Protein AF-A0A2V2UEG5-F1 (afdb_monomer)

Structure (mmCIF, N/CA/C/O backbone):
data_AF-A0A2V2UEG5-F1
#
_entry.id   AF-A0A2V2UEG5-F1
#
loop_
_atom_site.group_PDB
_atom_site.id
_atom_site.type_symbol
_atom_site.label_atom_id
_atom_site.label_alt_id
_atom_site.label_comp_id
_atom_site.label_asym_id
_atom_site.label_entity_id
_atom_site.label_seq_id
_atom_site.pdbx_PDB_ins_code
_atom_site.Cartn_x
_atom_site.Cartn_y
_atom_site.Cartn_z
_atom_site.occupancy
_atom_site.B_iso_or_equiv
_atom_site.auth_seq_id
_atom_site.aut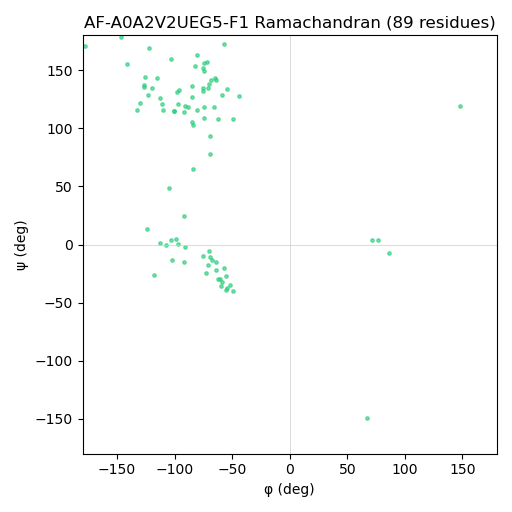h_comp_id
_atom_site.auth_asym_id
_atom_site.auth_atom_id
_atom_site.pdbx_PDB_model_num
ATOM 1 N N . MET A 1 1 ? -5.766 3.277 49.080 1.00 44.78 1 MET A N 1
ATOM 2 C CA . MET A 1 1 ? -6.174 3.385 47.664 1.00 44.78 1 MET A CA 1
ATOM 3 C C . MET A 1 1 ? -4.904 3.480 46.840 1.00 44.78 1 MET A C 1
ATOM 5 O O . MET A 1 1 ? -4.160 4.433 47.028 1.00 44.78 1 MET A O 1
ATOM 9 N N . GLY A 1 2 ? -4.582 2.439 46.071 1.00 54.31 2 GLY A N 1
ATOM 10 C CA . GLY A 1 2 ? -3.372 2.404 45.247 1.00 54.31 2 GLY A CA 1
ATOM 11 C C . GLY A 1 2 ? -3.507 3.357 44.064 1.00 54.31 2 GLY A C 1
ATOM 12 O O . GLY A 1 2 ? -4.562 3.416 43.442 1.00 54.31 2 GLY A O 1
ATOM 13 N N . THR A 1 3 ? -2.466 4.135 43.794 1.00 61.53 3 THR A N 1
ATOM 14 C CA . THR A 1 3 ? -2.369 4.968 42.599 1.00 61.53 3 THR A CA 1
ATOM 15 C C . THR A 1 3 ? -2.079 4.067 41.401 1.00 61.53 3 THR A C 1
ATOM 17 O O . THR A 1 3 ? -0.981 3.523 41.291 1.00 61.53 3 THR A O 1
ATOM 20 N N . ASP A 1 4 ? -3.058 3.882 40.514 1.00 63.50 4 ASP A N 1
ATOM 21 C CA . ASP A 1 4 ? -2.826 3.226 39.226 1.00 63.50 4 ASP A CA 1
ATOM 22 C C . ASP A 1 4 ? -1.832 4.066 38.415 1.00 63.50 4 ASP A C 1
ATOM 24 O O . ASP A 1 4 ? -2.134 5.170 37.957 1.00 63.50 4 ASP A O 1
ATOM 28 N N . LYS A 1 5 ? -0.603 3.561 38.275 1.00 73.00 5 LYS A N 1
ATOM 29 C CA . LYS A 1 5 ? 0.474 4.194 37.503 1.00 73.00 5 LYS A CA 1
ATOM 30 C C . LYS A 1 5 ? 0.345 3.819 36.029 1.00 73.00 5 LYS A C 1
ATOM 32 O O . LYS A 1 5 ? 1.196 3.117 35.489 1.00 73.00 5 LYS A O 1
ATOM 37 N N . VAL A 1 6 ? -0.729 4.256 35.384 1.00 83.19 6 VAL A N 1
ATOM 38 C CA . VAL A 1 6 ? -0.914 4.042 33.944 1.00 83.19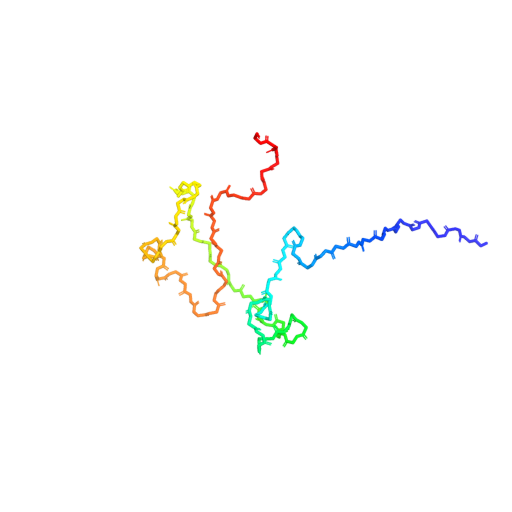 6 VAL A CA 1
ATOM 39 C C . VAL A 1 6 ? -0.449 5.263 33.156 1.00 83.19 6 VAL A C 1
ATOM 41 O O . VAL A 1 6 ? -0.772 6.400 33.492 1.00 83.19 6 VAL A O 1
ATOM 44 N N . ASN A 1 7 ? 0.338 5.023 32.107 1.00 87.31 7 ASN A N 1
ATOM 45 C CA . ASN A 1 7 ? 0.732 6.042 31.139 1.00 87.31 7 ASN A CA 1
ATOM 46 C C . ASN A 1 7 ? -0.285 6.028 29.991 1.00 87.31 7 ASN A C 1
ATOM 48 O O . ASN A 1 7 ? -0.398 5.032 29.279 1.00 87.31 7 ASN A O 1
ATOM 52 N N . ILE A 1 8 ? -1.046 7.112 29.850 1.00 92.19 8 ILE A N 1
ATOM 53 C CA . ILE A 1 8 ? -2.104 7.259 28.848 1.00 92.19 8 ILE A CA 1
ATOM 54 C C . ILE A 1 8 ? -1.855 8.550 28.074 1.00 92.19 8 ILE A C 1
ATOM 56 O O . ILE A 1 8 ? -1.548 9.587 28.657 1.00 92.19 8 ILE A O 1
ATOM 60 N N . SER A 1 9 ? -2.019 8.490 26.754 1.00 92.31 9 SER A N 1
ATOM 61 C CA . SER A 1 9 ? -1.947 9.646 25.857 1.00 92.31 9 SER A CA 1
ATOM 62 C C . SER A 1 9 ? -3.214 9.741 25.013 1.00 92.31 9 SER A C 1
ATOM 64 O O . SER A 1 9 ? -3.770 8.724 24.602 1.00 92.31 9 SER A O 1
ATOM 66 N N . GLN A 1 10 ? -3.660 10.965 24.732 1.00 96.00 10 GLN A N 1
ATOM 67 C CA . GLN A 1 10 ? -4.737 11.228 23.780 1.00 96.00 10 GLN A CA 1
ATOM 68 C C . GLN A 1 10 ? -4.139 11.628 22.432 1.00 96.00 10 GLN A C 1
ATOM 70 O O . GLN A 1 10 ? -3.305 12.528 22.363 1.00 96.00 10 GLN A O 1
ATOM 75 N N . LEU A 1 11 ? -4.615 11.000 21.359 1.00 95.62 11 LEU A N 1
ATOM 76 C CA . LEU A 1 11 ? -4.233 11.328 19.988 1.00 95.62 11 LEU A CA 1
ATOM 77 C C . LEU A 1 11 ? -5.448 11.854 19.217 1.00 95.62 11 LEU A C 1
ATOM 79 O O . LEU A 1 11 ? -6.569 11.380 19.400 1.00 95.62 11 LEU A O 1
ATOM 83 N N . ARG A 1 12 ? -5.217 12.839 18.346 1.00 96.50 12 ARG A N 1
ATOM 84 C CA . ARG A 1 12 ? -6.187 13.350 17.367 1.00 96.50 12 ARG A CA 1
ATOM 85 C C . ARG A 1 12 ? -5.481 13.455 16.024 1.00 96.50 12 ARG A C 1
ATOM 87 O O . ARG A 1 12 ? -4.534 14.223 15.911 1.00 96.50 12 ARG A O 1
ATOM 94 N N . LEU A 1 13 ? -5.916 12.674 15.042 1.00 96.62 13 LEU A N 1
ATOM 95 C CA . LEU A 1 13 ? -5.265 12.544 13.737 1.00 96.62 13 LEU A CA 1
ATOM 96 C C . LEU A 1 13 ? -6.333 12.442 12.640 1.00 96.62 13 LEU A C 1
ATOM 98 O O . LEU A 1 13 ? -7.463 12.032 12.910 1.00 96.62 13 LEU A O 1
ATOM 102 N N . GLY A 1 14 ? -5.973 12.812 11.411 1.00 95.44 14 GLY A N 1
ATOM 103 C CA . GLY A 1 14 ? -6.794 12.537 10.229 1.00 95.44 14 GLY A CA 1
ATOM 104 C C . GLY A 1 14 ? -6.607 11.099 9.736 1.00 95.44 14 GLY A C 1
ATOM 105 O O . GLY A 1 14 ? -5.609 10.460 10.067 1.00 95.44 14 GLY A O 1
ATOM 106 N N . SER A 1 15 ? -7.529 10.603 8.904 1.00 93.81 15 SER A N 1
ATOM 107 C CA . SER A 1 15 ? -7.480 9.232 8.359 1.00 93.81 15 SER A CA 1
ATOM 108 C C . SER A 1 15 ? -6.274 8.955 7.454 1.00 93.81 15 SER A C 1
ATOM 110 O O . SER A 1 15 ? -5.876 7.804 7.331 1.00 93.81 15 SER A O 1
ATOM 112 N N . HIS A 1 16 ? -5.665 9.996 6.879 1.00 95.00 16 HIS A N 1
ATOM 113 C CA . HIS A 1 16 ? -4.496 9.911 5.993 1.00 95.00 16 HIS A CA 1
ATOM 114 C C . HIS A 1 16 ? -3.213 10.354 6.707 1.00 95.00 16 HIS A C 1
ATOM 116 O O . HIS A 1 16 ? -2.482 11.220 6.230 1.00 95.00 16 HIS A O 1
ATOM 122 N N . THR A 1 17 ? -2.972 9.824 7.909 1.00 95.00 17 THR A N 1
ATOM 123 C CA . THR A 1 17 ? -1.775 10.150 8.698 1.00 95.00 17 THR A CA 1
ATOM 124 C C . THR A 1 17 ? -0.844 8.944 8.775 1.00 95.00 17 THR A C 1
ATOM 126 O O . THR A 1 17 ? -1.230 7.910 9.310 1.00 95.00 17 THR A O 1
AT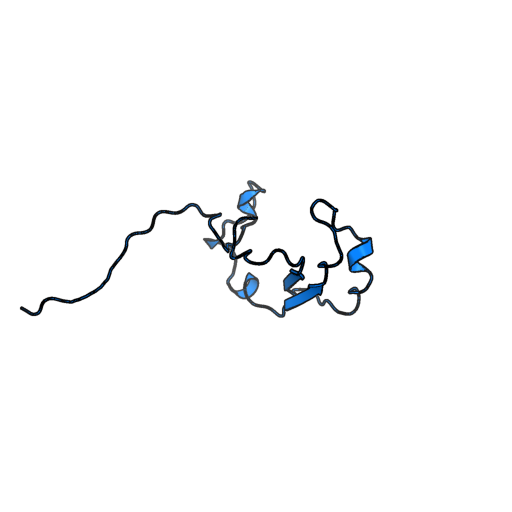OM 129 N N . GLY A 1 18 ? 0.399 9.093 8.305 1.00 92.62 18 GLY A N 1
ATOM 13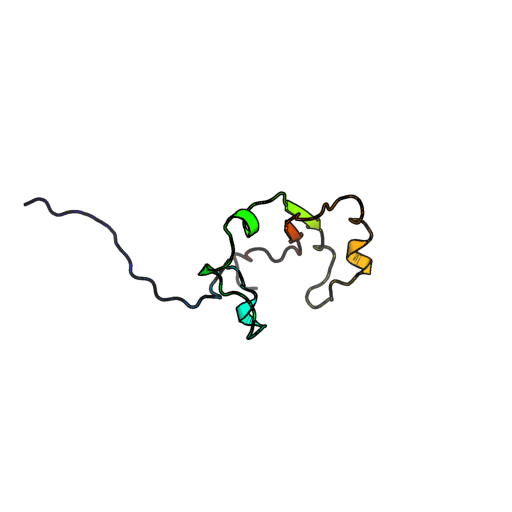0 C CA . GLY A 1 18 ? 1.408 8.027 8.342 1.00 92.62 18 GLY A CA 1
ATOM 131 C C . GLY A 1 18 ? 1.057 6.843 7.434 1.00 92.62 18 GLY A C 1
ATOM 132 O O . GLY A 1 18 ? 0.419 7.021 6.397 1.00 92.62 18 GLY A O 1
ATOM 133 N N . THR A 1 19 ? 1.473 5.634 7.816 1.00 93.19 19 THR A N 1
ATOM 134 C CA . THR A 1 19 ? 1.015 4.396 7.166 1.00 93.19 19 THR A CA 1
ATOM 135 C C . THR A 1 19 ? -0.479 4.221 7.422 1.00 93.19 19 THR A C 1
ATOM 137 O O . THR A 1 19 ? -0.898 4.104 8.572 1.00 93.19 19 THR A O 1
ATOM 140 N N . HIS A 1 20 ? -1.280 4.211 6.360 1.00 94.75 20 HIS A N 1
ATOM 141 C CA . HIS A 1 20 ? -2.739 4.188 6.437 1.00 94.75 20 HIS A CA 1
ATOM 142 C C . HIS A 1 20 ? -3.343 3.387 5.277 1.00 94.75 20 HIS A C 1
ATOM 144 O O . HIS A 1 20 ? -2.622 2.860 4.431 1.00 94.75 20 HIS A O 1
ATOM 150 N N . VAL A 1 21 ? -4.673 3.284 5.263 1.00 95.06 21 VAL A N 1
ATOM 151 C CA . VAL A 1 21 ? -5.448 2.598 4.225 1.00 95.06 21 VAL A CA 1
ATOM 152 C C . VAL A 1 21 ? -6.501 3.551 3.679 1.00 95.06 21 VAL A C 1
ATOM 154 O O . VAL A 1 21 ? -7.228 4.180 4.451 1.00 95.06 21 VAL A O 1
ATOM 157 N N . ASP A 1 22 ? -6.636 3.578 2.357 1.00 95.56 22 ASP A N 1
ATOM 158 C CA . ASP A 1 22 ? -7.680 4.325 1.666 1.00 95.56 22 ASP A CA 1
ATOM 159 C C . ASP A 1 22 ? -8.852 3.411 1.313 1.00 95.56 22 ASP A C 1
ATOM 161 O O . ASP A 1 22 ? -8.714 2.421 0.596 1.00 95.56 22 ASP A O 1
ATOM 165 N N . ALA A 1 23 ? -10.039 3.751 1.813 1.00 95.56 23 ALA A N 1
ATOM 166 C CA . ALA A 1 23 ? -11.272 3.075 1.422 1.00 95.56 23 ALA A CA 1
ATOM 167 C C . ALA A 1 23 ? -11.808 3.644 0.094 1.00 95.56 23 ALA A C 1
ATOM 169 O O . ALA A 1 23 ? -11.620 4.835 -0.164 1.00 95.56 23 ALA A O 1
ATOM 170 N N . PRO A 1 24 ? -12.576 2.877 -0.706 1.00 95.69 24 PRO A N 1
ATOM 171 C CA . PRO A 1 24 ? -13.152 3.360 -1.965 1.00 95.69 24 PRO A CA 1
ATOM 172 C C . PRO A 1 24 ? -13.929 4.674 -1.831 1.00 95.69 24 PRO A C 1
ATOM 174 O O . PRO A 1 24 ? -13.861 5.530 -2.715 1.00 95.69 24 PRO A O 1
ATOM 177 N N . LYS A 1 25 ? -14.617 4.872 -0.697 1.00 95.75 25 LYS A N 1
ATOM 178 C CA . LYS A 1 25 ? -15.343 6.114 -0.395 1.00 95.75 25 LYS A CA 1
ATOM 179 C C . LYS A 1 25 ? -14.475 7.379 -0.419 1.00 95.75 25 LYS A C 1
ATOM 181 O O . LYS A 1 25 ? -15.018 8.471 -0.551 1.00 95.75 25 LYS A O 1
ATOM 186 N N . HIS A 1 26 ? -13.154 7.250 -0.289 1.00 93.19 26 HIS A N 1
ATOM 187 C CA . HIS A 1 26 ? -12.226 8.377 -0.348 1.00 93.19 26 HIS A CA 1
ATOM 188 C C . HIS A 1 26 ? -12.298 9.120 -1.695 1.00 93.19 26 HIS A C 1
ATOM 190 O O . HIS A 1 26 ? -12.253 10.347 -1.712 1.00 93.19 26 HIS A O 1
ATOM 196 N N . PHE A 1 27 ? -12.511 8.393 -2.799 1.00 93.69 27 PHE A N 1
ATOM 197 C CA . PHE A 1 27 ? -12.595 8.967 -4.150 1.00 93.69 27 PHE A CA 1
ATOM 198 C C . PHE A 1 27 ? -13.950 8.750 -4.832 1.00 93.69 27 PHE A C 1
ATOM 200 O O . PHE A 1 27 ? -14.343 9.530 -5.697 1.00 93.69 27 PHE A O 1
ATOM 207 N N . CYS A 1 28 ? -14.681 7.699 -4.457 1.00 94.19 28 CYS A N 1
ATOM 208 C CA . CYS A 1 28 ? -15.954 7.335 -5.065 1.00 94.19 28 CYS A CA 1
ATOM 209 C C . CYS A 1 28 ? -17.102 7.585 -4.084 1.00 94.19 28 CYS A C 1
ATOM 211 O O . CYS A 1 28 ? -17.202 6.917 -3.059 1.00 94.19 28 CYS A O 1
ATOM 213 N N . SER A 1 29 ? -18.016 8.505 -4.401 1.00 92.06 29 SER A N 1
ATOM 214 C CA . SER A 1 29 ? -19.122 8.870 -3.499 1.00 92.06 29 SER A CA 1
ATOM 215 C C . SER A 1 29 ? -20.052 7.700 -3.151 1.00 92.06 29 SER A C 1
ATOM 217 O O . SER A 1 29 ? -20.607 7.666 -2.051 1.00 92.06 29 SER A O 1
ATOM 219 N N . VAL A 1 30 ? -20.189 6.732 -4.062 1.00 95.88 30 VAL A N 1
ATOM 220 C CA . VAL A 1 30 ? -20.959 5.490 -3.869 1.00 95.88 30 VAL A CA 1
ATOM 221 C C . VAL A 1 30 ? -20.119 4.334 -3.314 1.00 95.88 30 VAL A C 1
ATOM 223 O O . VAL A 1 30 ? -20.653 3.256 -3.074 1.00 95.88 30 VAL A O 1
ATOM 226 N N . GLY A 1 31 ? -18.817 4.543 -3.110 1.00 94.88 31 GLY A N 1
ATOM 227 C CA . GLY A 1 31 ? -17.899 3.534 -2.597 1.00 94.88 31 GLY A CA 1
ATOM 228 C C . GLY A 1 31 ? -18.104 3.232 -1.113 1.00 94.88 31 GLY A C 1
ATOM 229 O O . GLY A 1 31 ? -18.603 4.054 -0.334 1.00 94.88 31 GLY A O 1
ATOM 230 N N . ASP A 1 32 ? -17.666 2.044 -0.704 1.00 97.12 32 ASP A N 1
ATOM 231 C CA . ASP A 1 32 ? -17.726 1.630 0.692 1.00 97.12 32 ASP A CA 1
ATOM 232 C C . ASP A 1 32 ? -16.736 2.405 1.567 1.00 97.12 32 ASP A C 1
ATOM 234 O O . ASP A 1 32 ? -15.589 2.670 1.202 1.00 97.12 32 ASP A O 1
ATOM 238 N N . SER A 1 33 ? -17.201 2.793 2.755 1.00 96.25 33 SER A N 1
ATOM 239 C CA . SER A 1 33 ? -16.340 3.285 3.833 1.00 96.25 33 SER A CA 1
ATOM 240 C C . SER A 1 33 ? -15.577 2.124 4.464 1.00 96.25 33 SER A C 1
ATOM 242 O O . SER A 1 33 ? -16.106 1.018 4.496 1.00 96.25 33 SER A O 1
ATOM 244 N N . VAL A 1 34 ? -14.428 2.389 5.093 1.00 95.88 34 VAL A N 1
ATOM 245 C CA . VAL A 1 34 ? -13.585 1.349 5.717 1.00 95.88 34 VAL A CA 1
ATOM 246 C C . VAL A 1 34 ? -14.357 0.387 6.634 1.00 95.88 34 VAL A C 1
ATOM 248 O O . VAL A 1 34 ? -14.163 -0.816 6.549 1.00 95.88 34 VAL A O 1
ATOM 251 N N . GLY A 1 35 ? -15.314 0.882 7.430 1.00 95.88 35 GLY A N 1
ATOM 252 C CA . GLY A 1 35 ? -16.119 0.048 8.335 1.00 95.88 35 GLY A CA 1
ATOM 253 C C . GLY A 1 35 ? -17.134 -0.885 7.657 1.00 95.88 35 GLY A C 1
ATOM 254 O O . GLY A 1 35 ? -17.782 -1.661 8.348 1.00 95.88 35 GLY A O 1
ATOM 255 N N . LYS A 1 36 ? -17.305 -0.794 6.332 1.00 96.88 36 LYS A N 1
ATOM 256 C CA . LYS A 1 36 ? -18.145 -1.698 5.527 1.00 96.88 36 LYS A CA 1
ATOM 257 C C . LYS A 1 36 ? -17.331 -2.743 4.761 1.00 96.88 36 LYS A C 1
ATOM 259 O O . LYS A 1 36 ? -17.913 -3.689 4.242 1.00 96.88 36 LYS A O 1
ATOM 264 N N . ILE A 1 37 ? -16.015 -2.563 4.671 1.00 96.00 37 ILE A N 1
ATOM 265 C CA . ILE A 1 37 ? -15.121 -3.492 3.981 1.00 96.00 37 ILE A CA 1
ATOM 266 C C . ILE A 1 37 ? -14.939 -4.723 4.871 1.00 96.00 37 ILE A C 1
ATOM 268 O O . ILE A 1 37 ? -14.739 -4.595 6.081 1.00 96.00 37 ILE A O 1
ATOM 272 N N . THR A 1 38 ? -15.023 -5.917 4.288 1.00 95.56 38 THR A N 1
ATOM 273 C CA . THR A 1 38 ? -14.859 -7.157 5.052 1.00 95.56 38 THR A CA 1
ATOM 274 C C . THR A 1 38 ? -13.386 -7.378 5.401 1.00 95.56 38 THR A C 1
ATOM 276 O O . THR A 1 38 ? -12.489 -6.968 4.659 1.00 95.56 38 THR A O 1
ATOM 279 N N . GLN A 1 39 ? -13.116 -8.025 6.535 1.00 93.38 39 GLN A N 1
ATOM 280 C CA . GLN A 1 39 ? -11.752 -8.186 7.055 1.00 93.38 39 GLN A CA 1
ATOM 281 C C . GLN A 1 39 ? -10.852 -8.984 6.103 1.00 93.38 39 GLN A C 1
ATOM 283 O O . GLN A 1 39 ? -9.658 -8.713 6.013 1.00 93.38 39 GLN A O 1
ATOM 288 N N . GLU A 1 40 ? -11.435 -9.900 5.329 1.00 93.62 40 GLU A N 1
ATOM 289 C CA . GLU A 1 40 ? -10.745 -10.720 4.328 1.00 93.62 40 GLU A CA 1
ATOM 290 C C . GLU A 1 40 ? -10.161 -9.885 3.181 1.00 93.62 40 GLU A C 1
ATOM 292 O O . GLU A 1 40 ? -9.341 -10.381 2.417 1.00 93.62 40 GLU A O 1
ATOM 297 N N . THR A 1 41 ? -10.572 -8.622 3.037 1.00 92.81 41 THR A N 1
ATOM 298 C CA . THR A 1 41 ? -9.981 -7.692 2.063 1.00 92.81 41 THR A CA 1
ATOM 299 C C . THR A 1 41 ? -8.588 -7.229 2.496 1.00 92.81 41 THR A C 1
ATOM 301 O O . THR A 1 41 ? -7.778 -6.852 1.656 1.00 92.81 41 THR A O 1
ATOM 304 N N . PHE A 1 42 ? -8.289 -7.261 3.798 1.00 92.56 42 PHE A N 1
ATOM 305 C CA . PHE A 1 42 ? -7.023 -6.783 4.363 1.00 92.56 42 PHE A CA 1
ATOM 306 C C . PHE A 1 42 ? -6.012 -7.905 4.629 1.00 92.56 42 PHE A C 1
ATOM 308 O O . PHE A 1 42 ? -4.963 -7.654 5.219 1.00 92.56 42 PHE A O 1
ATOM 315 N N . ILE A 1 43 ? -6.331 -9.140 4.237 1.00 94.75 43 ILE A N 1
ATOM 316 C CA . ILE A 1 43 ? -5.518 -10.326 4.507 1.00 94.75 43 ILE A CA 1
ATOM 317 C C . ILE A 1 43 ? -5.335 -11.087 3.198 1.00 94.75 43 ILE A C 1
ATOM 319 O O . ILE A 1 43 ? -6.310 -11.507 2.578 1.00 94.75 43 ILE A O 1
ATOM 323 N N . GLY A 1 44 ? -4.086 -11.292 2.797 1.00 93.62 44 GLY A N 1
ATOM 324 C CA . GLY A 1 44 ? -3.752 -12.029 1.586 1.00 93.62 44 GLY A CA 1
ATOM 325 C C . GLY A 1 44 ? -2.249 -12.163 1.39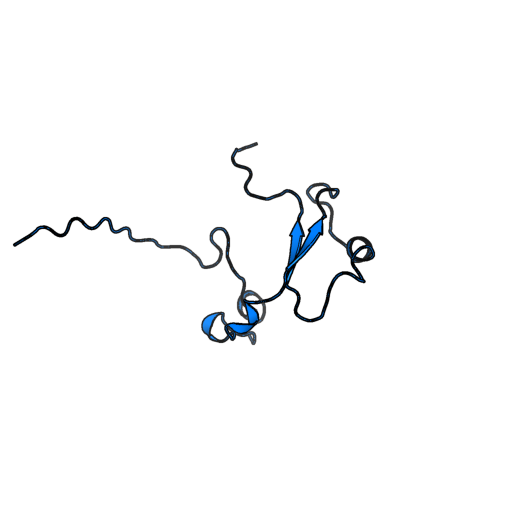5 1.00 93.62 44 GLY A C 1
ATOM 326 O O . GLY A 1 44 ? -1.463 -11.542 2.114 1.00 93.62 44 GLY A O 1
ATOM 327 N N . GLU A 1 45 ? -1.875 -12.979 0.415 1.00 96.62 45 GLU A N 1
ATOM 328 C CA . GLU A 1 45 ? -0.497 -13.074 -0.052 1.00 96.62 45 GLU A CA 1
ATOM 329 C C . GLU A 1 45 ? -0.070 -11.746 -0.671 1.00 96.62 45 GLU A C 1
ATOM 331 O O . GLU A 1 45 ? -0.868 -11.061 -1.315 1.00 96.62 45 GLU A O 1
ATOM 336 N N . ALA A 1 46 ? 1.188 -11.372 -0.457 1.00 95.19 46 ALA A N 1
ATOM 337 C CA . ALA A 1 46 ? 1.735 -10.133 -0.979 1.00 95.19 46 ALA A CA 1
ATOM 338 C C . ALA A 1 46 ? 2.906 -10.410 -1.917 1.00 95.19 46 ALA A C 1
ATOM 340 O O . ALA A 1 46 ? 3.819 -11.166 -1.583 1.00 95.19 46 ALA A O 1
ATOM 341 N N . VAL A 1 47 ? 2.907 -9.737 -3.065 1.00 95.69 47 VAL A N 1
ATOM 342 C CA . VAL A 1 47 ? 3.999 -9.792 -4.038 1.00 95.69 47 VAL A CA 1
ATOM 343 C C . VAL A 1 47 ? 4.671 -8.430 -4.082 1.00 95.69 47 VAL A C 1
ATOM 345 O O . VAL A 1 47 ? 4.021 -7.402 -4.282 1.00 95.69 47 VAL A O 1
ATOM 348 N N . ILE A 1 48 ? 5.987 -8.423 -3.886 1.00 94.88 48 ILE A N 1
ATOM 349 C CA . ILE A 1 48 ? 6.795 -7.209 -3.967 1.00 94.88 48 ILE A CA 1
ATOM 350 C C . ILE A 1 48 ? 7.286 -7.061 -5.400 1.00 94.88 48 ILE A C 1
ATOM 352 O O . ILE A 1 48 ? 8.010 -7.921 -5.901 1.00 94.88 48 ILE A O 1
ATOM 356 N N . LEU A 1 49 ? 6.911 -5.961 -6.045 1.00 95.50 49 LEU A N 1
ATOM 357 C CA . LEU A 1 49 ? 7.441 -5.587 -7.349 1.00 95.50 49 LEU A CA 1
ATOM 358 C C . LEU A 1 49 ? 8.500 -4.513 -7.130 1.00 95.50 49 LEU A C 1
ATOM 360 O O . LEU A 1 49 ? 8.194 -3.422 -6.641 1.00 95.50 49 LEU A O 1
ATOM 364 N N . ASP A 1 50 ? 9.748 -4.837 -7.457 1.00 95.00 50 ASP A N 1
ATOM 365 C CA . ASP A 1 50 ? 10.860 -3.904 -7.332 1.00 95.00 50 ASP A CA 1
ATOM 366 C C . ASP A 1 50 ? 10.797 -2.863 -8.457 1.00 95.00 50 ASP A C 1
ATOM 368 O O . ASP A 1 50 ? 10.849 -3.188 -9.645 1.00 95.00 50 ASP A O 1
ATOM 372 N N . MET A 1 51 ? 10.646 -1.609 -8.048 1.00 95.50 51 MET A N 1
ATOM 373 C CA . MET A 1 51 ? 10.562 -0.399 -8.860 1.00 95.50 51 MET A CA 1
ATOM 374 C C . MET A 1 51 ? 11.637 0.614 -8.437 1.00 95.50 51 MET A C 1
ATOM 376 O O . MET A 1 51 ? 11.567 1.778 -8.824 1.00 95.50 51 MET A O 1
ATOM 380 N N . ALA A 1 52 ? 12.634 0.214 -7.638 1.00 94.06 52 ALA A N 1
ATOM 381 C CA . ALA A 1 52 ? 13.677 1.110 -7.132 1.00 94.06 52 ALA A CA 1
ATOM 382 C C . ALA A 1 52 ? 14.640 1.606 -8.227 1.00 94.06 52 ALA A C 1
ATOM 384 O O . ALA A 1 52 ? 15.411 2.533 -7.998 1.00 94.06 52 ALA A O 1
ATOM 385 N N . TYR A 1 53 ? 14.578 1.021 -9.426 1.00 93.56 53 TYR A N 1
ATOM 386 C CA . TYR A 1 53 ? 15.290 1.498 -10.613 1.00 93.56 53 TYR A CA 1
ATOM 387 C C . TYR A 1 53 ? 14.654 2.746 -11.250 1.00 93.56 53 TYR A C 1
ATOM 389 O O . TYR A 1 53 ? 15.228 3.317 -12.176 1.00 93.56 53 TYR A O 1
ATOM 397 N N . LYS A 1 54 ? 13.452 3.140 -10.811 1.00 94.44 54 LYS A N 1
ATOM 398 C CA . LYS A 1 54 ? 12.736 4.313 -11.317 1.00 94.44 54 LYS A CA 1
ATOM 399 C C . LYS A 1 54 ? 13.202 5.567 -10.584 1.00 94.44 54 LYS A C 1
ATOM 401 O O . LYS A 1 54 ? 13.294 5.585 -9.358 1.00 94.44 54 LYS A O 1
ATOM 406 N N . GLU A 1 55 ? 13.415 6.642 -11.334 1.00 94.19 55 GLU A N 1
ATOM 407 C CA . GLU A 1 55 ? 13.782 7.942 -10.767 1.00 94.19 55 GLU A CA 1
ATOM 408 C C . GLU A 1 55 ? 12.575 8.634 -10.111 1.00 94.19 55 GLU A C 1
ATOM 410 O O . GLU A 1 55 ? 11.426 8.465 -10.532 1.00 94.19 55 GLU A O 1
ATOM 415 N N . THR A 1 56 ? 12.812 9.472 -9.098 1.00 92.38 56 THR A N 1
ATOM 416 C CA . THR A 1 56 ? 11.738 10.256 -8.467 1.00 92.38 56 THR A CA 1
ATOM 417 C C . THR A 1 56 ? 11.044 11.156 -9.497 1.00 92.38 56 THR A C 1
ATOM 419 O O . THR A 1 56 ? 11.684 11.930 -10.206 1.00 92.38 56 THR A O 1
ATOM 422 N N . GLY A 1 57 ? 9.711 11.078 -9.559 1.00 92.69 57 GLY A N 1
ATOM 423 C CA . GLY A 1 57 ? 8.897 11.807 -10.539 1.00 92.69 57 GLY A CA 1
ATOM 424 C C . GLY A 1 57 ? 8.731 11.083 -11.879 1.00 92.69 57 GLY A C 1
ATOM 425 O O . GLY A 1 57 ? 7.922 11.512 -12.701 1.00 92.69 57 GLY A O 1
ATOM 426 N N . GLN A 1 58 ? 9.428 9.964 -12.093 1.00 95.81 58 GLN A N 1
ATOM 427 C CA . GLN A 1 58 ? 9.168 9.078 -13.220 1.00 95.81 58 GLN A CA 1
ATOM 428 C C . GLN A 1 58 ? 7.898 8.256 -12.956 1.00 95.81 58 GLN A C 1
ATOM 430 O O . GLN A 1 58 ? 7.737 7.653 -11.896 1.00 95.81 58 GLN A O 1
ATOM 435 N N . GLY A 1 59 ? 6.993 8.202 -13.934 1.00 95.75 59 GLY A N 1
ATOM 436 C CA . GLY A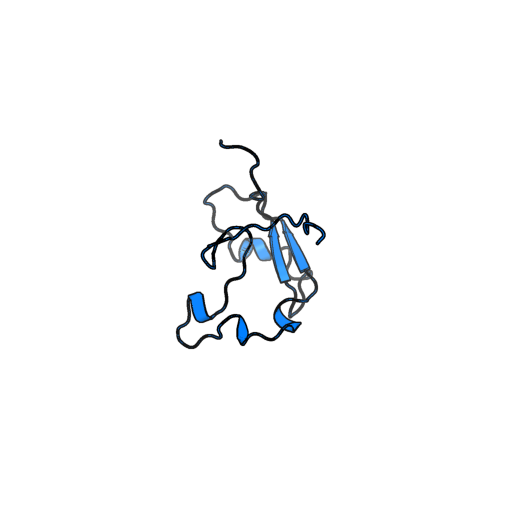 1 59 ? 5.789 7.376 -13.841 1.00 95.75 59 GLY A CA 1
ATOM 437 C C . GLY A 1 59 ? 6.099 5.876 -13.883 1.00 95.75 59 GLY A C 1
ATOM 438 O O . GLY A 1 59 ? 6.957 5.437 -14.655 1.00 95.75 59 GLY A O 1
ATOM 439 N N . ILE A 1 60 ? 5.367 5.101 -13.080 1.00 95.56 60 ILE A N 1
ATOM 440 C CA . ILE A 1 60 ? 5.244 3.645 -13.227 1.00 95.56 60 ILE A CA 1
ATOM 441 C C . ILE A 1 60 ? 4.132 3.387 -14.253 1.00 95.56 60 ILE A C 1
ATOM 443 O O . ILE A 1 60 ? 3.035 3.933 -14.145 1.00 95.56 60 ILE A O 1
ATOM 447 N N . THR A 1 61 ? 4.443 2.598 -15.269 1.00 95.38 61 THR A N 1
ATOM 448 C CA . THR A 1 61 ? 3.641 2.328 -16.467 1.00 95.38 61 THR A CA 1
ATOM 449 C C . THR A 1 61 ? 3.372 0.833 -16.601 1.00 95.38 61 THR A C 1
ATOM 451 O O . THR A 1 61 ? 3.986 0.025 -15.911 1.00 95.38 61 THR A O 1
ATOM 454 N N . ASP A 1 62 ? 2.482 0.447 -17.512 1.00 93.94 62 ASP A N 1
ATOM 455 C CA . ASP A 1 62 ? 2.182 -0.950 -17.843 1.00 93.94 62 ASP A CA 1
ATOM 456 C C . ASP A 1 62 ? 3.436 -1.753 -18.231 1.00 93.94 62 ASP A C 1
ATOM 458 O O . ASP A 1 62 ? 3.594 -2.898 -17.806 1.00 93.94 62 ASP A O 1
ATOM 462 N N . ALA A 1 63 ? 4.378 -1.131 -18.947 1.00 94.25 63 ALA A N 1
ATOM 463 C CA . ALA A 1 63 ? 5.637 -1.765 -19.330 1.00 94.25 63 ALA A CA 1
ATOM 464 C C . ALA A 1 63 ? 6.470 -2.247 -18.126 1.00 94.25 63 ALA A C 1
ATOM 466 O O . ALA A 1 63 ? 7.137 -3.280 -18.220 1.00 94.25 63 ALA A O 1
ATOM 467 N N . ASP A 1 64 ? 6.394 -1.542 -16.992 1.00 93.69 64 ASP A N 1
ATOM 468 C CA . ASP A 1 64 ? 7.131 -1.875 -15.769 1.00 93.69 64 ASP A CA 1
ATOM 469 C C . ASP A 1 64 ? 6.577 -3.159 -15.094 1.00 93.69 64 ASP A C 1
ATOM 471 O O . ASP A 1 64 ? 7.274 -3.796 -14.302 1.00 93.69 64 ASP A O 1
ATOM 475 N N . PHE A 1 65 ? 5.355 -3.595 -15.440 1.00 93.38 65 PHE A N 1
ATOM 476 C CA . PHE A 1 65 ? 4.717 -4.806 -14.900 1.00 93.38 65 PHE A CA 1
ATOM 477 C C . PHE A 1 65 ? 4.976 -6.075 -15.723 1.00 93.38 65 PHE A C 1
ATOM 479 O O . PHE A 1 65 ? 4.762 -7.180 -15.219 1.00 93.38 65 PHE A O 1
ATOM 486 N N . ASN A 1 66 ? 5.455 -5.955 -16.965 1.00 90.69 66 ASN A N 1
ATOM 487 C CA . ASN A 1 66 ? 5.598 -7.093 -17.885 1.00 90.69 66 ASN A CA 1
ATOM 488 C C . ASN A 1 66 ? 6.447 -8.235 -17.300 1.00 90.69 66 ASN A C 1
ATOM 490 O O . ASN A 1 66 ? 6.090 -9.410 -17.432 1.00 90.69 66 ASN A O 1
ATOM 494 N N . SER A 1 67 ? 7.522 -7.887 -16.588 1.00 87.06 67 SER A N 1
ATOM 495 C CA . SER A 1 67 ? 8.446 -8.829 -15.937 1.00 87.06 67 SER A CA 1
ATOM 496 C C . SER A 1 67 ? 7.830 -9.612 -14.771 1.00 87.06 67 SER A C 1
ATOM 498 O O . SER A 1 67 ? 8.411 -10.598 -14.326 1.00 87.06 67 SER A O 1
ATOM 500 N N . TYR A 1 68 ? 6.659 -9.197 -14.285 1.00 90.69 68 TYR A N 1
ATOM 501 C CA . TYR A 1 68 ? 5.990 -9.761 -13.111 1.00 90.69 68 TYR A CA 1
ATOM 502 C C . TYR A 1 68 ? 4.691 -10.502 -13.448 1.00 90.69 68 TYR A C 1
ATOM 504 O O . TYR A 1 68 ? 4.031 -11.024 -12.553 1.00 90.69 68 TYR A O 1
ATOM 512 N N . SER A 1 69 ? 4.329 -10.578 -14.731 1.00 82.00 69 SER A N 1
ATOM 513 C CA . SER A 1 69 ? 3.058 -11.142 -15.215 1.00 82.00 69 SER A CA 1
ATOM 514 C C . SER A 1 69 ? 2.779 -12.584 -14.766 1.00 82.00 69 SER A C 1
ATOM 516 O O . SER A 1 69 ? 1.619 -12.952 -14.611 1.00 82.00 69 SER A O 1
ATOM 518 N N . ASN A 1 70 ? 3.820 -13.380 -14.504 1.00 90.06 70 ASN A N 1
ATOM 519 C CA . ASN A 1 70 ? 3.697 -14.765 -14.030 1.00 90.06 70 ASN A CA 1
ATOM 520 C C . ASN A 1 70 ? 3.831 -14.914 -12.504 1.00 90.06 70 ASN A C 1
ATOM 522 O O . ASN A 1 70 ? 3.790 -16.033 -11.997 1.00 90.06 70 ASN A O 1
ATOM 526 N N . SER A 1 71 ? 4.029 -13.811 -11.782 1.00 89.56 71 SER A N 1
ATOM 527 C CA . SER A 1 71 ? 4.340 -13.803 -10.346 1.00 89.56 71 SER A CA 1
ATOM 528 C C . SER A 1 71 ? 3.178 -13.323 -9.479 1.00 89.56 71 SER A C 1
ATOM 530 O O . SER A 1 71 ? 3.336 -13.254 -8.266 1.00 89.56 71 SER A O 1
ATOM 532 N N . VAL A 1 72 ? 2.044 -12.961 -10.085 1.00 92.50 72 VAL A N 1
ATOM 533 C CA . VAL A 1 72 ? 0.886 -12.372 -9.403 1.00 92.50 72 VAL A CA 1
ATOM 534 C C . VAL A 1 72 ? -0.350 -13.222 -9.663 1.00 92.50 72 VAL A C 1
ATOM 536 O O . VAL A 1 72 ? -0.697 -13.500 -10.811 1.00 92.50 72 VAL A O 1
ATOM 539 N N . ASN A 1 73 ? -1.042 -13.595 -8.593 1.00 92.69 73 ASN A N 1
ATOM 540 C CA . ASN A 1 73 ? -2.314 -14.299 -8.632 1.00 92.69 73 ASN A CA 1
ATOM 541 C C . ASN A 1 73 ? -3.484 -13.351 -8.322 1.00 92.69 73 ASN A C 1
ATOM 543 O O . ASN A 1 73 ? -3.311 -12.293 -7.707 1.00 92.69 73 ASN A O 1
ATOM 547 N N . PRO A 1 74 ? -4.718 -13.710 -8.720 1.00 92.19 74 PRO A N 1
ATOM 548 C CA . PRO A 1 74 ? -5.900 -12.979 -8.289 1.00 92.19 74 PRO A CA 1
ATOM 549 C C . PRO A 1 74 ? -5.967 -12.876 -6.760 1.00 92.19 74 PRO A C 1
ATOM 551 O O . PRO A 1 74 ? -5.867 -13.887 -6.070 1.00 92.19 74 PRO A O 1
ATOM 554 N N . ARG A 1 75 ? -6.255 -11.664 -6.266 1.00 90.94 75 ARG A N 1
ATOM 555 C CA . ARG A 1 75 ? -6.336 -11.285 -4.839 1.00 90.94 75 ARG A CA 1
ATOM 556 C C . ARG A 1 75 ? -4.999 -11.097 -4.117 1.00 90.94 75 ARG A C 1
ATOM 558 O O . ARG A 1 75 ? -5.036 -10.787 -2.928 1.00 90.94 75 ARG A O 1
ATOM 565 N N . ASP A 1 76 ? -3.868 -11.202 -4.808 1.00 94.00 76 ASP A N 1
ATOM 566 C CA . ASP A 1 76 ? -2.590 -10.811 -4.216 1.00 94.00 76 ASP A CA 1
ATOM 567 C C . ASP A 1 76 ? -2.568 -9.305 -3.920 1.00 94.00 76 ASP A C 1
ATOM 569 O O . ASP A 1 76 ? -3.050 -8.473 -4.698 1.00 94.00 76 ASP A O 1
ATOM 573 N N . VAL A 1 77 ? -1.967 -8.948 -2.790 1.00 94.44 77 VAL A N 1
ATOM 574 C CA . VAL A 1 77 ? -1.615 -7.571 -2.456 1.00 94.44 77 VAL A CA 1
ATOM 575 C C . VAL A 1 77 ? -0.319 -7.226 -3.180 1.00 94.44 77 VAL A C 1
ATOM 577 O O . VAL A 1 77 ? 0.737 -7.795 -2.913 1.00 94.44 77 VAL A O 1
ATOM 580 N N . ILE A 1 78 ? -0.375 -6.266 -4.096 1.00 95.00 78 ILE A N 1
ATOM 581 C CA . ILE A 1 78 ? 0.812 -5.805 -4.818 1.00 95.00 78 ILE A CA 1
ATOM 582 C C . ILE A 1 78 ? 1.482 -4.684 -4.020 1.00 95.00 78 ILE A C 1
ATOM 584 O O . ILE A 1 78 ? 0.894 -3.619 -3.826 1.00 95.00 78 ILE A O 1
ATOM 588 N N . LEU A 1 79 ? 2.731 -4.899 -3.600 1.00 95.44 79 LEU A N 1
ATOM 589 C CA . LEU A 1 79 ? 3.576 -3.860 -3.016 1.00 95.44 79 LEU A CA 1
ATOM 590 C C . LEU A 1 79 ? 4.558 -3.338 -4.067 1.00 95.44 79 LEU A C 1
ATOM 592 O O . LEU A 1 79 ? 5.463 -4.053 -4.490 1.00 95.44 79 LEU A O 1
ATOM 596 N N . LEU A 1 80 ? 4.418 -2.070 -4.450 1.00 95.50 80 LEU A N 1
ATOM 597 C CA . LEU A 1 80 ? 5.383 -1.396 -5.319 1.00 95.50 80 LEU A CA 1
ATOM 598 C C . LEU A 1 80 ? 6.541 -0.861 -4.473 1.00 95.50 80 LEU A C 1
ATOM 600 O O . LEU A 1 80 ? 6.408 0.155 -3.788 1.00 95.50 80 LEU A O 1
ATOM 604 N N . TYR A 1 81 ? 7.681 -1.545 -4.507 1.00 95.12 81 TYR A N 1
ATOM 605 C CA . TYR A 1 81 ? 8.870 -1.108 -3.790 1.00 95.12 81 TYR A CA 1
ATOM 606 C C . TYR A 1 81 ? 9.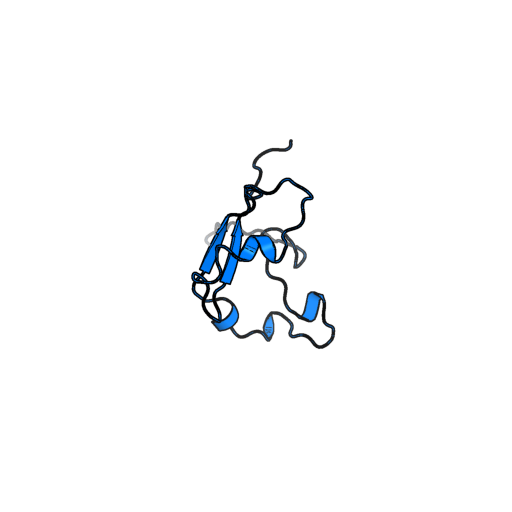649 -0.095 -4.626 1.00 95.12 81 TYR A C 1
ATOM 608 O O . TYR A 1 81 ? 10.324 -0.451 -5.579 1.00 95.12 81 TYR A O 1
ATOM 616 N N . THR A 1 82 ? 9.582 1.181 -4.262 1.00 94.31 82 THR A N 1
ATOM 617 C CA . THR A 1 82 ? 10.266 2.268 -4.987 1.00 94.31 82 THR A CA 1
ATOM 618 C C . THR A 1 82 ? 11.535 2.754 -4.286 1.00 94.31 82 THR A C 1
ATOM 620 O O . THR A 1 82 ? 12.096 3.772 -4.675 1.00 94.31 82 THR A O 1
ATOM 623 N N . GLY A 1 83 ? 11.941 2.129 -3.177 1.00 91.75 83 GLY A N 1
ATOM 624 C CA . GLY A 1 83 ? 13.010 2.654 -2.317 1.00 91.75 83 GLY A CA 1
ATOM 625 C C . GLY A 1 83 ? 12.634 3.903 -1.498 1.00 91.75 83 GLY A C 1
ATOM 626 O O . GLY A 1 83 ? 13.474 4.408 -0.762 1.00 91.75 83 GLY A O 1
ATOM 627 N N . HIS A 1 84 ? 11.381 4.377 -1.553 1.00 89.31 84 HIS A N 1
ATOM 628 C CA . HIS A 1 84 ? 10.896 5.566 -0.824 1.00 89.31 84 HIS A CA 1
ATOM 629 C C . HIS A 1 84 ? 10.291 5.238 0.558 1.00 89.31 84 HIS A C 1
ATOM 631 O O . HIS A 1 84 ? 9.462 5.986 1.080 1.00 89.31 84 HIS A O 1
ATOM 637 N N . GLY A 1 85 ? 10.690 4.109 1.158 1.00 79.88 85 GLY A N 1
ATOM 638 C CA . GLY A 1 85 ? 10.413 3.821 2.571 1.00 79.88 85 GLY A CA 1
ATOM 639 C C . GLY A 1 85 ? 10.971 4.927 3.478 1.00 79.88 85 GLY A C 1
ATOM 640 O O . GLY A 1 85 ? 11.659 5.815 2.977 1.00 79.88 85 GLY A O 1
ATOM 641 N N . PRO A 1 86 ? 10.682 4.919 4.794 1.00 64.25 86 PRO A N 1
ATOM 642 C CA . PRO A 1 86 ? 10.950 6.060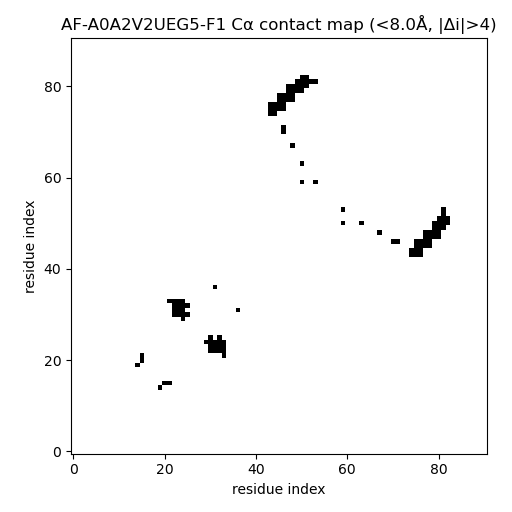 5.662 1.00 64.25 86 PRO A CA 1
ATOM 643 C C . PRO A 1 86 ? 12.382 6.561 5.475 1.00 64.25 86 PRO A C 1
ATOM 645 O O . PRO A 1 86 ? 13.341 5.914 5.894 1.00 64.25 86 PRO A O 1
ATOM 648 N N . ILE A 1 87 ? 12.512 7.729 4.841 1.00 57.28 87 ILE A N 1
ATOM 649 C CA . ILE A 1 87 ? 13.749 8.486 4.863 1.00 57.28 87 ILE A CA 1
ATOM 650 C C . ILE A 1 87 ? 13.847 8.980 6.303 1.00 57.28 87 ILE A C 1
ATOM 652 O O . ILE A 1 87 ? 13.240 9.978 6.691 1.00 57.28 87 ILE A O 1
ATOM 656 N N . THR A 1 88 ? 14.548 8.227 7.145 1.00 47.50 88 THR A N 1
ATOM 657 C CA . THR A 1 88 ? 14.971 8.693 8.462 1.00 47.50 88 THR A CA 1
ATOM 658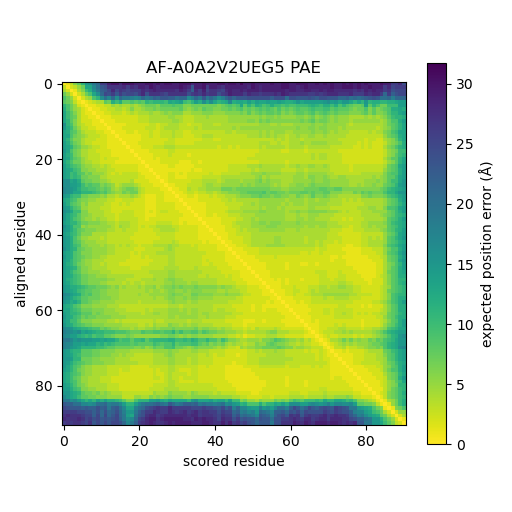 C C . THR A 1 88 ? 16.033 9.766 8.240 1.00 47.50 88 THR A C 1
ATOM 660 O O . THR A 1 88 ? 17.227 9.490 8.303 1.00 47.50 88 THR A O 1
ATOM 663 N N . GLY A 1 89 ? 15.605 10.974 7.884 1.00 38.56 89 GLY A N 1
ATOM 664 C CA . GLY A 1 89 ? 16.500 12.089 7.606 1.00 38.56 89 GLY A CA 1
ATOM 665 C C . GLY A 1 89 ? 15.933 13.017 6.547 1.00 38.56 89 GLY A C 1
ATOM 666 O O . GLY A 1 89 ? 15.714 12.629 5.408 1.00 38.56 89 GLY A O 1
ATOM 667 N N . VAL A 1 90 ? 15.719 14.266 6.930 1.00 40.69 90 VAL A N 1
ATOM 668 C CA . VAL A 1 90 ? 15.637 15.393 6.000 1.00 40.69 90 VAL A CA 1
ATOM 669 C C . VAL A 1 90 ? 16.782 15.259 4.979 1.00 40.69 90 VAL A C 1
ATOM 671 O O . VAL A 1 90 ? 17.926 15.065 5.392 1.00 40.69 90 VAL A O 1
ATOM 674 N N . LYS A 1 91 ? 16.482 15.309 3.677 1.00 37.47 91 LYS A N 1
ATOM 675 C CA . LYS A 1 91 ? 17.489 15.730 2.695 1.00 37.47 91 LYS A CA 1
ATOM 676 C C . LYS A 1 91 ? 17.605 17.244 2.760 1.00 37.47 91 LYS A C 1
ATOM 678 O O . LYS A 1 91 ? 16.533 17.888 2.783 1.00 37.47 91 LYS A O 1
#

Mean predicted aligned error: 6.72 Å

Secondary structure (DSSP, 8-state):
--------------TTSSS----GGGT-TTSPPGGGS-GGGG---EEEEE-TTSPTTPPP-GGGGGGGTTS--TTPEEEEE-S-S--SS--

Radius of gyration: 19.3 Å; Cα contacts (8 Å, |Δi|>4): 60; chains: 1; bounding box: 38×30×67 Å

pLDDT: mean 88.67, std 14.12, range [37.47, 97.12]

Sequence (91 aa):
MGTDKVNISQLRLGSHTGTHVDAPKHFCSVGDSVGKITQETFIGEAVILDMAYKETGQGITDADFNSYSNSVNPRDVILLYTGHGPITGVK

Foldseek 3Di:
DDDPPDDDDDDDDDQPPDDHDDFPCVPDVPTDDPVPDDPVLVDDAEDEQEQLVDDVPGDDDPVSCPVCVVVDDPSYHYHYHNVPPDPPDDD

Solvent-accessible surface area (backbone atoms only — not comparable to full-atom values): 6493 Å² total; per-residue (Å²): 135,84,79,81,90,73,90,82,83,90,86,86,82,66,79,86,52,81,90,67,75,87,36,53,37,79,82,32,92,88,36,54,47,64,93,71,56,59,71,71,78,81,56,68,59,72,42,77,44,85,42,55,89,53,57,93,91,57,83,89,54,75,76,76,47,61,91,45,66,91,71,64,61,93,77,48,42,78,42,79,41,51,78,78,62,89,72,89,57,90,129